Protein AF-A0A3M2EPP0-F1 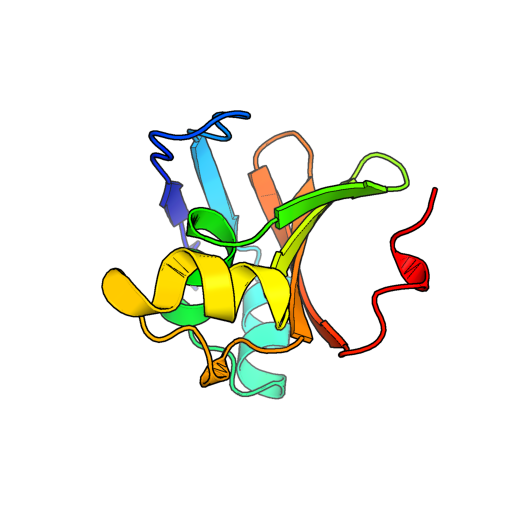(afdb_monomer_lite)

Structure (mmCIF, N/CA/C/O backbone):
data_AF-A0A3M2EPP0-F1
#
_entry.id   AF-A0A3M2EPP0-F1
#
loop_
_atom_site.group_PDB
_atom_site.id
_atom_site.type_symbol
_atom_site.label_atom_id
_atom_site.label_alt_id
_atom_site.label_comp_id
_atom_site.label_asym_id
_atom_site.label_entity_id
_atom_site.label_seq_id
_atom_site.pdbx_PDB_ins_code
_atom_site.Cartn_x
_atom_site.Cartn_y
_atom_site.Cartn_z
_atom_site.occupancy
_atom_site.B_iso_or_equiv
_atom_site.auth_seq_id
_atom_site.auth_comp_id
_atom_site.auth_asym_id
_atom_site.auth_atom_id
_atom_site.pdbx_PDB_model_num
ATOM 1 N N . MET A 1 1 ? 19.318 -1.302 -8.863 1.00 50.94 1 MET A N 1
ATOM 2 C CA . MET A 1 1 ? 17.948 -1.113 -9.394 1.00 50.94 1 MET A CA 1
ATOM 3 C C . MET A 1 1 ? 17.409 0.181 -8.800 1.00 50.94 1 MET A C 1
ATOM 5 O O . MET A 1 1 ? 17.773 0.460 -7.663 1.00 50.94 1 MET A O 1
ATOM 9 N N . PRO A 1 2 ? 16.651 1.019 -9.527 1.00 54.75 2 PRO A N 1
ATOM 10 C CA . PRO A 1 2 ? 16.147 2.261 -8.951 1.00 54.75 2 PRO A CA 1
ATOM 11 C C . PRO A 1 2 ? 15.159 1.959 -7.818 1.00 54.75 2 PRO A C 1
ATOM 13 O O . PRO A 1 2 ? 14.304 1.075 -7.937 1.00 54.75 2 PRO A O 1
ATOM 16 N N . ALA A 1 3 ? 15.283 2.707 -6.724 1.00 69.81 3 ALA A N 1
ATOM 17 C CA . ALA A 1 3 ? 14.286 2.718 -5.667 1.00 69.81 3 ALA A CA 1
ATOM 18 C C . ALA A 1 3 ? 12.964 3.231 -6.259 1.00 69.81 3 ALA A C 1
ATOM 20 O O . ALA A 1 3 ? 12.925 4.334 -6.805 1.00 69.81 3 ALA A O 1
ATOM 21 N N . ILE A 1 4 ? 11.889 2.437 -6.190 1.00 82.88 4 ILE A N 1
ATOM 22 C CA . ILE A 1 4 ? 10.560 2.954 -6.542 1.00 82.88 4 ILE A CA 1
ATOM 23 C C . ILE A 1 4 ? 10.111 3.860 -5.408 1.00 82.88 4 ILE A C 1
ATOM 25 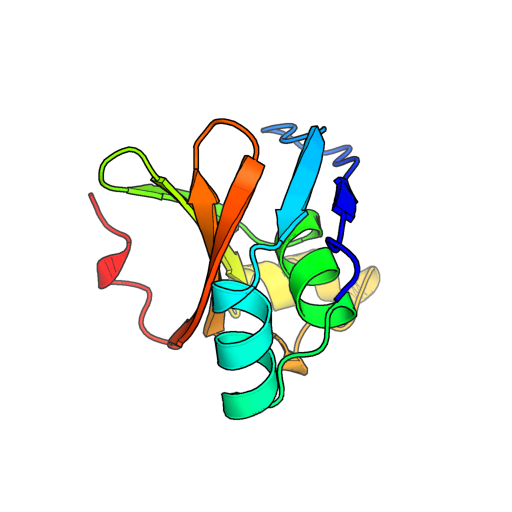O O . ILE A 1 4 ? 10.205 3.480 -4.240 1.00 82.88 4 ILE A O 1
ATOM 29 N N . SER A 1 5 ? 9.560 5.014 -5.751 1.00 86.31 5 SER A N 1
ATOM 30 C CA . SER A 1 5 ? 8.812 5.842 -4.821 1.00 86.31 5 SER A CA 1
ATOM 31 C C . SER A 1 5 ? 7.415 6.127 -5.365 1.00 86.31 5 SER A C 1
ATOM 33 O O . SER A 1 5 ? 7.225 6.333 -6.562 1.00 86.31 5 SER A O 1
ATOM 35 N N . TRP A 1 6 ? 6.428 6.122 -4.473 1.00 87.69 6 TRP A N 1
ATOM 36 C CA . TRP A 1 6 ? 5.050 6.501 -4.761 1.00 87.69 6 TRP A CA 1
ATOM 37 C C . TRP A 1 6 ? 4.670 7.681 -3.882 1.00 87.69 6 TRP A C 1
ATOM 39 O O . TRP A 1 6 ? 4.702 7.577 -2.658 1.00 87.69 6 TRP A O 1
ATOM 49 N N . THR A 1 7 ? 4.270 8.790 -4.494 1.00 87.19 7 THR A N 1
ATOM 50 C CA . THR A 1 7 ? 3.738 9.942 -3.762 1.00 87.19 7 THR A CA 1
ATOM 51 C C . THR A 1 7 ? 2.224 9.862 -3.777 1.00 87.19 7 THR A C 1
ATOM 53 O O . THR A 1 7 ? 1.597 10.044 -4.818 1.00 87.19 7 THR A O 1
ATOM 56 N N . ILE A 1 8 ? 1.627 9.589 -2.621 1.00 86.62 8 ILE A N 1
ATOM 57 C CA . ILE A 1 8 ? 0.187 9.380 -2.498 1.00 86.62 8 ILE A CA 1
ATOM 58 C C . ILE A 1 8 ? -0.445 10.595 -1.831 1.00 86.62 8 ILE A C 1
ATOM 60 O O . ILE A 1 8 ? 0.031 11.064 -0.798 1.00 86.62 8 ILE A O 1
ATOM 64 N N . ARG A 1 9 ? -1.542 11.081 -2.418 1.00 82.50 9 ARG A N 1
ATOM 65 C CA . ARG A 1 9 ? -2.383 12.146 -1.861 1.00 82.50 9 ARG A CA 1
ATOM 66 C C . ARG A 1 9 ? -3.831 11.669 -1.812 1.00 82.50 9 ARG A C 1
ATOM 68 O O . ARG A 1 9 ? -4.485 11.562 -2.843 1.00 82.50 9 ARG A O 1
ATOM 75 N N . ARG A 1 10 ? -4.324 11.347 -0.621 1.00 76.12 10 ARG A N 1
ATOM 76 C CA . ARG A 1 10 ? -5.692 10.907 -0.346 1.00 76.12 10 ARG A CA 1
ATOM 77 C C . ARG A 1 10 ? -6.500 12.078 0.207 1.00 76.12 10 ARG A C 1
ATOM 79 O O . ARG A 1 10 ? -6.339 12.483 1.349 1.00 76.12 10 ARG A O 1
ATOM 86 N N . SER A 1 11 ? -7.502 12.523 -0.544 1.00 66.19 11 SER A N 1
ATOM 87 C CA . SER A 1 11 ? -8.455 13.545 -0.081 1.00 66.19 11 SER A CA 1
ATOM 88 C C . SER A 1 11 ? -9.480 13.051 0.962 1.00 66.19 11 SER A C 1
ATOM 90 O O . SER A 1 11 ? -10.367 13.807 1.346 1.00 66.19 11 SER A O 1
ATOM 92 N N . HIS A 1 12 ? -9.409 11.788 1.409 1.00 59.66 12 HIS A N 1
ATOM 93 C CA . HIS A 1 12 ? -10.391 11.168 2.310 1.00 59.66 12 HIS A CA 1
ATOM 94 C C . HIS A 1 12 ? -9.721 10.642 3.592 1.00 59.66 12 HIS A C 1
ATOM 96 O O . HIS A 1 12 ? -8.673 10.002 3.521 1.00 59.66 12 HIS A O 1
ATOM 102 N N . GLN A 1 13 ? -10.348 10.865 4.756 1.00 45.94 13 GLN A N 1
ATOM 103 C CA . GLN A 1 13 ? -9.816 10.456 6.063 1.00 45.94 13 GLN A CA 1
ATOM 104 C C . GLN A 1 13 ? -9.823 8.925 6.293 1.00 45.94 13 GLN A C 1
ATOM 106 O O . GLN A 1 13 ? -10.791 8.254 5.919 1.00 45.94 13 GLN A O 1
ATOM 111 N N . PRO A 1 14 ? -8.797 8.372 6.978 1.00 52.34 14 PRO A N 1
ATOM 112 C CA . PRO A 1 14 ? -7.582 9.057 7.426 1.00 52.34 14 PRO A CA 1
ATOM 113 C C . PRO A 1 14 ? -6.660 9.349 6.230 1.00 52.34 14 PRO A C 1
ATOM 115 O O . PRO A 1 14 ? -6.402 8.463 5.411 1.00 52.34 14 PRO A O 1
ATOM 118 N N . SER A 1 15 ? -6.185 10.592 6.127 1.00 53.62 15 SER A N 1
ATOM 119 C CA . SER A 1 15 ? -5.288 11.048 5.063 1.00 53.62 15 SER A CA 1
ATOM 120 C C . SER A 1 15 ? -3.888 10.490 5.317 1.00 53.62 15 SER A C 1
ATOM 122 O O . SER A 1 15 ? -3.137 11.021 6.133 1.00 53.62 15 SER A O 1
ATOM 124 N N . PHE A 1 16 ? -3.548 9.383 4.660 1.00 67.00 16 PHE A N 1
ATOM 125 C CA . PHE A 1 16 ? -2.192 8.819 4.666 1.00 67.00 16 PHE A CA 1
ATOM 126 C C . PHE A 1 16 ? -1.365 9.369 3.507 1.00 67.00 16 PHE A C 1
ATOM 128 O O . PHE A 1 16 ? -0.790 8.612 2.717 1.00 67.00 16 PHE A O 1
ATOM 135 N N . ASP A 1 17 ? -1.357 10.695 3.415 1.00 76.12 17 ASP A N 1
ATOM 136 C CA . ASP A 1 17 ? -0.591 11.436 2.427 1.00 76.12 17 ASP A CA 1
ATOM 137 C C . ASP A 1 17 ? 0.885 11.290 2.760 1.00 76.12 17 ASP A C 1
ATOM 139 O O . ASP A 1 17 ? 1.298 11.461 3.909 1.00 76.12 17 ASP A O 1
ATOM 143 N N . GLY A 1 18 ? 1.682 10.920 1.768 1.00 82.88 18 GLY A N 1
ATOM 144 C CA . GLY A 1 18 ? 3.089 10.660 2.007 1.00 82.88 18 GLY A CA 1
ATOM 145 C C . GLY A 1 18 ? 3.786 9.984 0.846 1.00 82.88 18 GLY A C 1
ATOM 146 O O . GLY A 1 18 ? 3.169 9.561 -0.137 1.00 82.88 18 GLY A O 1
ATOM 147 N N . THR A 1 19 ? 5.101 9.896 0.993 1.00 86.31 19 THR A N 1
ATOM 148 C CA . THR A 1 19 ? 5.974 9.183 0.071 1.00 86.31 19 THR A CA 1
ATOM 149 C C . THR A 1 19 ? 6.180 7.771 0.592 1.00 86.31 19 THR A C 1
ATOM 151 O O . THR A 1 19 ? 6.610 7.581 1.726 1.00 86.31 19 THR A O 1
ATOM 154 N N . TYR A 1 20 ? 5.891 6.788 -0.249 1.00 88.81 20 TYR A N 1
ATOM 155 C CA . TYR A 1 20 ? 6.136 5.382 0.026 1.00 88.81 20 TYR A CA 1
ATOM 156 C C . TYR A 1 20 ? 7.315 4.911 -0.805 1.00 88.81 20 TYR A C 1
ATOM 158 O O . TYR A 1 20 ? 7.368 5.201 -1.997 1.00 88.81 20 TYR A O 1
ATOM 166 N N . THR A 1 21 ? 8.248 4.180 -0.207 1.00 90.62 21 THR A N 1
ATOM 167 C CA . THR A 1 21 ? 9.456 3.709 -0.895 1.00 90.62 21 THR A CA 1
ATOM 168 C C . THR A 1 21 ? 9.491 2.190 -0.961 1.00 90.62 21 THR A C 1
ATOM 170 O O . THR A 1 21 ? 9.193 1.493 0.006 1.00 90.62 21 THR A O 1
ATOM 173 N N . GLY A 1 22 ? 9.821 1.659 -2.134 1.00 86.56 22 GLY A N 1
ATOM 174 C CA . GLY A 1 22 ? 9.985 0.232 -2.362 1.00 86.56 22 GLY A CA 1
ATOM 175 C C . GLY A 1 22 ? 11.405 -0.229 -2.061 1.00 86.56 22 GLY A C 1
ATOM 176 O O . GLY A 1 22 ? 12.371 0.410 -2.472 1.00 86.56 22 GLY A O 1
ATOM 177 N N . THR A 1 23 ? 11.528 -1.365 -1.379 1.00 84.62 23 THR A N 1
ATOM 178 C CA . THR A 1 23 ? 12.814 -2.050 -1.174 1.00 84.62 23 THR A CA 1
ATOM 179 C C . THR A 1 23 ? 13.132 -2.999 -2.337 1.00 84.62 23 THR A C 1
ATOM 181 O O . THR A 1 23 ? 12.241 -3.407 -3.085 1.00 84.62 23 THR A O 1
ATOM 184 N N . ASP A 1 24 ? 14.384 -3.440 -2.467 1.00 84.44 24 ASP A N 1
ATOM 185 C CA . ASP A 1 24 ? 14.747 -4.487 -3.440 1.00 84.44 24 ASP A CA 1
ATOM 186 C C . ASP A 1 24 ? 13.996 -5.804 -3.183 1.00 84.44 24 ASP A C 1
ATOM 188 O O . ASP A 1 24 ? 13.623 -6.523 -4.115 1.00 84.44 24 ASP A O 1
ATOM 192 N N . HIS A 1 25 ? 13.703 -6.098 -1.912 1.00 84.88 25 HIS A N 1
ATOM 193 C CA . HIS A 1 25 ? 12.881 -7.245 -1.541 1.00 84.88 25 HIS A CA 1
ATOM 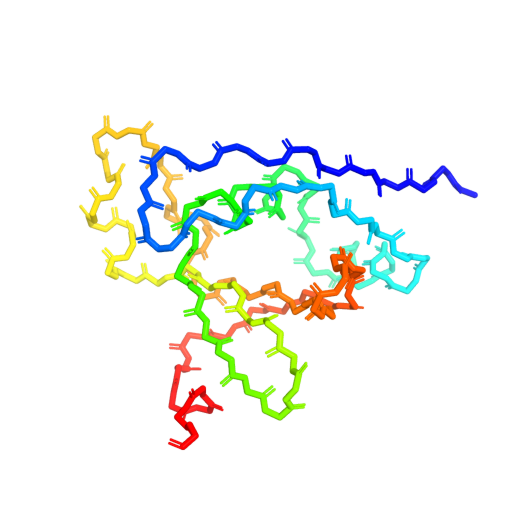194 C C . HIS A 1 25 ? 11.471 -7.134 -2.130 1.00 84.88 25 HIS A C 1
ATOM 196 O O . HIS A 1 25 ? 10.953 -8.099 -2.695 1.00 84.88 25 HIS A O 1
ATOM 202 N N . LEU A 1 26 ? 10.854 -5.953 -2.056 1.00 85.62 26 LEU A N 1
ATOM 203 C CA . LEU A 1 26 ? 9.534 -5.716 -2.628 1.00 85.62 26 LEU A CA 1
ATOM 204 C C . LEU A 1 26 ? 9.507 -5.993 -4.135 1.00 85.62 26 LEU A C 1
ATOM 206 O O . LEU A 1 26 ? 8.589 -6.664 -4.606 1.00 85.62 26 LEU A O 1
ATOM 210 N N . TRP A 1 27 ? 10.515 -5.530 -4.874 1.00 84.81 27 TRP A N 1
ATOM 211 C CA . TRP A 1 27 ? 10.623 -5.766 -6.314 1.00 84.81 27 TRP A CA 1
ATOM 212 C C . TRP A 1 27 ? 10.583 -7.255 -6.664 1.00 84.81 27 TRP A C 1
ATOM 214 O O . TRP A 1 27 ? 9.781 -7.678 -7.497 1.00 84.81 27 TRP A O 1
ATOM 224 N N . GLN A 1 28 ? 11.381 -8.077 -5.976 1.00 84.75 28 GLN A N 1
ATOM 225 C CA . GLN A 1 28 ? 11.379 -9.530 -6.187 1.00 84.75 28 GLN A CA 1
ATOM 226 C C . GLN A 1 28 ? 10.003 -10.144 -5.886 1.00 84.75 28 GLN A C 1
ATOM 228 O O . GLN A 1 28 ? 9.509 -11.008 -6.615 1.00 84.75 28 GLN A O 1
ATOM 233 N N . ARG A 1 29 ? 9.345 -9.665 -4.824 1.00 85.69 29 ARG A N 1
ATOM 234 C CA . ARG A 1 29 ? 8.019 -10.131 -4.391 1.00 85.69 29 ARG A CA 1
ATOM 235 C C . ARG A 1 29 ? 6.902 -9.719 -5.349 1.00 85.69 29 ARG A C 1
ATOM 237 O O . ARG A 1 29 ? 5.926 -10.462 -5.451 1.00 85.69 29 ARG A O 1
ATOM 244 N N . MET A 1 30 ? 7.029 -8.573 -6.013 1.00 86.69 30 MET A N 1
ATOM 245 C CA . MET A 1 30 ? 6.103 -8.089 -7.036 1.00 86.69 30 MET A CA 1
ATOM 246 C C . MET A 1 30 ? 6.209 -8.912 -8.318 1.00 86.69 30 MET A C 1
ATOM 248 O O . MET A 1 30 ? 5.196 -9.430 -8.793 1.00 86.69 30 MET A O 1
ATOM 252 N N . SER A 1 31 ? 7.435 -9.106 -8.817 1.00 82.44 31 SER A N 1
ATOM 253 C CA . SER A 1 31 ? 7.706 -9.892 -10.025 1.00 82.44 31 SER A CA 1
ATOM 254 C C . SER A 1 31 ? 7.199 -11.327 -9.891 1.00 82.44 31 SER A C 1
ATOM 256 O O . SER A 1 31 ? 6.469 -11.806 -10.755 1.00 82.44 31 SER A O 1
ATOM 258 N N . GLY A 1 32 ? 7.474 -11.984 -8.758 1.00 84.25 32 GLY A N 1
ATOM 259 C CA . GLY A 1 32 ? 7.003 -13.348 -8.491 1.00 84.25 32 GLY A CA 1
ATOM 260 C C . GLY A 1 32 ? 5.489 -13.488 -8.273 1.00 84.25 32 GLY A C 1
ATOM 261 O O . GLY A 1 32 ? 5.006 -14.602 -8.092 1.00 84.25 32 GLY A O 1
ATOM 262 N N . ARG A 1 33 ? 4.728 -12.384 -8.247 1.00 82.62 33 ARG A N 1
ATOM 263 C CA . ARG A 1 33 ? 3.271 -12.378 -8.007 1.00 82.62 33 ARG A CA 1
ATOM 264 C C . ARG A 1 33 ? 2.466 -11.676 -9.093 1.00 82.62 33 ARG A C 1
ATOM 266 O O . ARG A 1 33 ? 1.269 -11.463 -8.900 1.00 82.62 33 ARG A O 1
ATOM 273 N N . SER A 1 34 ? 3.112 -11.294 -10.195 1.00 86.06 34 SER A N 1
ATOM 274 C CA . SER A 1 34 ? 2.482 -10.528 -11.275 1.00 86.06 34 SER A CA 1
ATOM 275 C C . SER A 1 34 ? 1.784 -9.258 -10.760 1.00 86.06 34 SER A C 1
ATOM 277 O O . SER A 1 34 ? 0.674 -8.939 -11.181 1.00 86.06 34 SER A O 1
ATOM 279 N N . VAL A 1 35 ? 2.415 -8.562 -9.808 1.00 88.38 35 VAL A N 1
ATOM 280 C CA . VAL A 1 35 ? 1.926 -7.289 -9.257 1.00 88.38 35 VAL A CA 1
ATOM 281 C C . VAL A 1 35 ? 2.724 -6.156 -9.886 1.00 88.38 35 VAL A C 1
ATOM 283 O O . VAL A 1 35 ? 3.943 -6.102 -9.732 1.00 88.38 35 VAL A O 1
ATOM 286 N N . ALA A 1 36 ? 2.050 -5.242 -10.580 1.00 90.25 36 ALA A N 1
ATOM 287 C CA . ALA A 1 36 ? 2.702 -4.084 -11.181 1.00 90.25 36 ALA A CA 1
ATOM 288 C C . ALA A 1 36 ? 2.909 -2.955 -10.150 1.00 90.25 36 ALA A C 1
ATOM 290 O O . ALA A 1 36 ? 2.126 -2.837 -9.205 1.00 90.25 36 ALA A O 1
ATOM 291 N N . PRO A 1 37 ? 3.899 -2.059 -10.331 1.00 89.69 37 PRO A N 1
ATOM 292 C CA . PRO A 1 37 ? 4.045 -0.867 -9.486 1.00 89.69 37 PRO A CA 1
ATOM 293 C C . PRO A 1 37 ? 2.781 -0.003 -9.428 1.00 89.69 37 PRO A C 1
ATOM 295 O O . PRO A 1 37 ? 2.445 0.521 -8.369 1.00 89.69 37 PRO A O 1
ATOM 298 N N . AL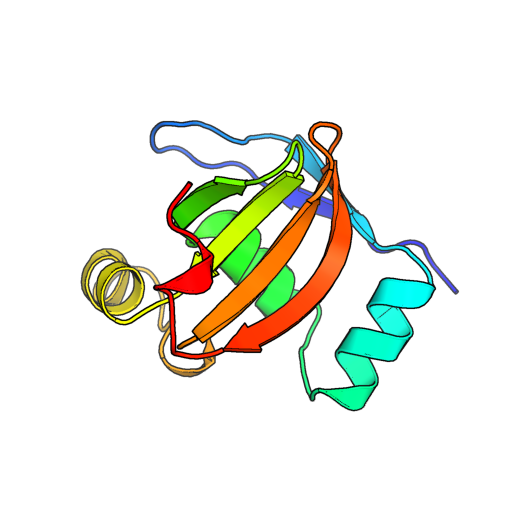A A 1 38 ? 2.036 0.072 -10.534 1.00 90.75 38 ALA A N 1
ATOM 299 C CA . ALA A 1 38 ? 0.745 0.751 -10.591 1.00 90.75 38 ALA A CA 1
ATOM 300 C C . ALA A 1 38 ? -0.327 0.068 -9.719 1.00 90.75 38 ALA A C 1
ATOM 302 O O . ALA A 1 38 ? -1.194 0.737 -9.165 1.00 90.75 38 ALA A O 1
ATOM 303 N N . ASP A 1 39 ? -0.280 -1.257 -9.545 1.00 92.69 39 ASP A N 1
ATOM 304 C CA . ASP A 1 39 ? -1.206 -1.951 -8.643 1.00 92.69 39 ASP A CA 1
ATOM 305 C C . ASP A 1 39 ? -0.923 -1.577 -7.183 1.00 92.69 39 ASP A C 1
ATOM 307 O O . ASP A 1 39 ? -1.857 -1.341 -6.415 1.00 92.69 39 ASP A O 1
ATOM 311 N N . VAL A 1 40 ? 0.361 -1.471 -6.813 1.00 91.81 40 VAL A N 1
ATOM 312 C CA . VAL A 1 40 ? 0.793 -1.021 -5.479 1.00 91.81 40 VAL A CA 1
ATOM 313 C C . VAL A 1 40 ? 0.314 0.399 -5.217 1.00 91.81 40 VAL A C 1
ATOM 315 O O . VAL A 1 40 ? -0.338 0.639 -4.204 1.00 91.81 40 VAL A O 1
ATOM 318 N N . GLU A 1 41 ? 0.553 1.314 -6.155 1.00 92.50 41 GLU A N 1
ATOM 319 C CA . GLU A 1 41 ? 0.087 2.699 -6.076 1.00 92.50 41 GLU A CA 1
ATOM 320 C C . GLU A 1 41 ? -1.430 2.779 -5.862 1.00 92.50 41 GLU A C 1
ATOM 322 O O . GLU A 1 41 ? -1.914 3.462 -4.958 1.00 92.50 41 GLU A O 1
ATOM 327 N N . ARG A 1 42 ? -2.206 2.014 -6.638 1.00 92.88 42 ARG A N 1
ATOM 328 C CA . ARG A 1 42 ? -3.670 2.000 -6.533 1.00 92.88 42 ARG A CA 1
ATOM 329 C C . ARG A 1 42 ? -4.151 1.430 -5.204 1.00 92.88 42 ARG A C 1
ATOM 331 O O . ARG A 1 42 ? -5.123 1.942 -4.652 1.00 92.88 42 ARG A O 1
ATOM 338 N N . VAL A 1 43 ? -3.491 0.414 -4.650 1.00 93.19 43 VAL A N 1
ATOM 339 C CA . VAL A 1 43 ? -3.804 -0.074 -3.296 1.00 93.19 43 VAL A CA 1
ATOM 340 C C . VAL A 1 43 ? -3.422 0.964 -2.239 1.00 93.19 43 VAL A C 1
ATOM 342 O O . VAL A 1 43 ? -4.210 1.226 -1.328 1.00 93.19 43 VAL A O 1
ATOM 345 N N . LEU A 1 44 ? -2.272 1.623 -2.381 1.00 91.81 44 LEU A N 1
ATOM 346 C CA . LEU A 1 44 ? -1.867 2.724 -1.509 1.00 91.81 44 LEU A CA 1
ATOM 347 C C . LEU A 1 44 ? -2.779 3.945 -1.637 1.00 91.81 44 LEU A C 1
ATOM 349 O O . LEU A 1 44 ? -2.878 4.698 -0.678 1.00 91.81 44 LEU A O 1
ATOM 353 N N . HIS A 1 45 ? -3.523 4.118 -2.729 1.00 90.44 45 HIS A N 1
ATOM 354 C CA . HIS A 1 45 ? -4.475 5.219 -2.905 1.00 90.44 45 HIS A CA 1
ATOM 355 C C . HIS A 1 45 ? -5.909 4.870 -2.461 1.00 90.44 45 HIS A C 1
ATOM 357 O O . HIS A 1 45 ? -6.531 5.614 -1.705 1.00 90.44 45 HIS A O 1
ATOM 363 N N . PHE A 1 46 ? -6.439 3.722 -2.890 1.00 90.00 46 PHE A N 1
ATOM 364 C CA . PHE A 1 46 ? -7.847 3.341 -2.696 1.00 90.00 46 PHE A CA 1
ATOM 365 C C . PHE A 1 46 ? -8.067 2.279 -1.614 1.00 90.00 46 PHE A C 1
ATOM 367 O O . PHE A 1 46 ? -9.198 2.052 -1.182 1.00 90.00 46 PHE A O 1
ATOM 374 N N . GLY A 1 47 ? -7.004 1.601 -1.185 1.00 89.75 47 GLY A N 1
ATOM 375 C CA . GLY A 1 47 ? -7.086 0.535 -0.198 1.00 89.75 47 GLY A CA 1
ATOM 376 C C . GLY A 1 47 ? -7.466 1.047 1.185 1.00 89.75 47 GLY A C 1
ATOM 377 O O . GLY A 1 47 ? -7.080 2.144 1.609 1.00 89.75 47 GLY A O 1
ATOM 378 N N . ARG A 1 48 ? -8.193 0.218 1.926 1.00 90.06 48 ARG A N 1
ATOM 379 C CA . ARG A 1 48 ? -8.434 0.420 3.351 1.00 90.06 48 ARG A CA 1
ATOM 380 C C . ARG A 1 48 ? -7.133 0.224 4.117 1.00 90.06 48 ARG A C 1
ATOM 382 O O . ARG A 1 48 ? -6.413 -0.736 3.858 1.00 90.06 48 ARG A O 1
ATOM 389 N N . VAL A 1 49 ? -6.902 1.077 5.110 1.00 89.06 49 VAL A N 1
ATOM 390 C CA . VAL A 1 49 ? -5.763 0.961 6.026 1.00 89.06 49 VAL A CA 1
ATOM 391 C C . VAL A 1 49 ? -6.183 0.246 7.303 1.00 89.06 49 VAL A C 1
ATOM 393 O O . VAL A 1 49 ? -7.225 0.557 7.882 1.00 89.06 49 VAL A O 1
ATOM 396 N N . THR A 1 50 ? -5.369 -0.710 7.739 1.00 87.75 50 THR A N 1
ATOM 397 C CA . THR A 1 50 ? -5.475 -1.364 9.047 1.00 87.75 50 THR A CA 1
ATOM 398 C C . THR A 1 50 ? -4.104 -1.357 9.710 1.00 87.75 50 THR A C 1
ATOM 400 O O . THR A 1 50 ? -3.102 -1.612 9.046 1.00 87.75 50 THR A O 1
ATOM 403 N N . HIS A 1 51 ? -4.050 -1.053 11.004 1.00 87.75 51 HIS A N 1
ATOM 404 C CA . HIS A 1 51 ? -2.815 -1.124 11.778 1.00 87.75 51 HIS A CA 1
ATOM 405 C C . HIS A 1 51 ? -2.755 -2.485 12.463 1.00 87.75 51 HIS A C 1
ATOM 407 O O . HIS A 1 51 ? -3.640 -2.815 13.247 1.00 87.75 51 HIS A O 1
ATOM 413 N N . VAL A 1 52 ? -1.736 -3.279 12.147 1.00 84.44 52 VAL A N 1
ATOM 414 C CA . VAL A 1 52 ? -1.550 -4.621 12.708 1.00 84.44 52 VAL A CA 1
ATOM 415 C C . VAL A 1 52 ? -0.094 -4.755 13.120 1.00 84.44 52 VAL A C 1
ATOM 417 O O . VAL A 1 52 ? 0.794 -4.564 12.295 1.00 84.44 52 VAL A O 1
ATOM 420 N N . ARG A 1 53 ? 0.160 -5.079 14.396 1.00 82.19 53 ARG A N 1
ATOM 421 C CA . ARG A 1 53 ? 1.513 -5.345 14.929 1.00 82.19 53 ARG A CA 1
ATOM 422 C C . ARG A 1 53 ? 2.550 -4.258 14.578 1.00 82.19 53 ARG A C 1
ATOM 424 O O . ARG A 1 53 ? 3.671 -4.566 14.197 1.00 82.19 53 ARG A O 1
ATOM 431 N N . GLY A 1 54 ? 2.161 -2.983 14.658 1.00 83.94 54 GLY A N 1
ATOM 432 C CA . GLY A 1 54 ? 3.043 -1.848 14.345 1.00 83.94 54 GLY A CA 1
ATOM 433 C C . GLY A 1 54 ? 3.272 -1.586 12.849 1.00 83.94 54 GLY A C 1
ATOM 434 O O . GLY A 1 54 ? 3.952 -0.625 12.506 1.00 83.94 54 GLY A O 1
ATOM 435 N N . ALA A 1 55 ? 2.677 -2.380 11.956 1.00 87.75 55 ALA A N 1
ATOM 436 C CA . ALA A 1 55 ? 2.707 -2.165 10.513 1.00 87.75 55 ALA A CA 1
ATOM 437 C C . ALA A 1 55 ? 1.373 -1.610 9.996 1.00 87.75 55 ALA A C 1
ATOM 439 O O . ALA A 1 55 ? 0.302 -1.829 10.574 1.00 87.75 55 ALA A O 1
ATOM 440 N N . ARG A 1 56 ? 1.432 -0.909 8.862 1.00 90.69 56 ARG A N 1
ATOM 441 C CA . ARG A 1 56 ? 0.261 -0.454 8.112 1.00 90.69 56 ARG A CA 1
ATOM 442 C C . ARG A 1 56 ? -0.024 -1.425 6.978 1.00 90.69 56 ARG A C 1
ATOM 444 O O . ARG A 1 56 ? 0.830 -1.706 6.143 1.00 90.69 56 ARG A O 1
ATOM 451 N N . HIS A 1 57 ? -1.252 -1.917 6.952 1.00 91.94 57 HIS A N 1
ATOM 452 C CA . HIS A 1 57 ? -1.762 -2.807 5.923 1.00 91.94 57 HIS A CA 1
ATOM 453 C C . HIS A 1 57 ? -2.770 -2.051 5.073 1.00 91.94 57 HIS A C 1
ATOM 455 O O . HIS A 1 57 ? -3.868 -1.733 5.533 1.00 91.94 57 HIS A O 1
ATOM 461 N N . PHE A 1 58 ? -2.399 -1.787 3.829 1.00 92.06 58 PHE A N 1
ATOM 462 C CA . PHE A 1 58 ? -3.296 -1.282 2.805 1.00 92.06 58 PHE A CA 1
ATOM 463 C C . PHE A 1 58 ? -3.877 -2.467 2.056 1.00 92.06 58 PHE A C 1
ATOM 465 O O . PHE A 1 58 ? -3.134 -3.307 1.558 1.00 92.06 58 PHE A O 1
ATOM 472 N N . SER A 1 59 ? -5.197 -2.558 1.980 1.00 93.19 59 SER A N 1
ATOM 473 C CA . SER A 1 59 ? -5.846 -3.706 1.354 1.00 93.19 59 SER A CA 1
ATOM 474 C C . SER A 1 59 ? -7.064 -3.298 0.540 1.00 93.19 59 SER A C 1
ATOM 476 O O . SER A 1 59 ? -7.797 -2.378 0.910 1.00 93.19 59 SER A O 1
ATOM 478 N N . VAL A 1 60 ? -7.268 -3.970 -0.589 1.00 93.56 60 VAL A N 1
ATOM 479 C CA . VAL A 1 60 ? -8.441 -3.779 -1.444 1.00 93.56 60 VAL A CA 1
ATOM 480 C C . VAL A 1 60 ? -9.262 -5.056 -1.431 1.00 93.56 60 VAL A C 1
ATOM 482 O O . VAL A 1 60 ? -8.780 -6.115 -1.824 1.00 93.56 60 VAL A O 1
ATOM 485 N N . GLY A 1 61 ? -10.514 -4.958 -0.992 1.00 92.12 61 GLY A N 1
ATOM 486 C CA . GLY A 1 61 ? -11.486 -6.037 -1.110 1.00 92.12 61 GLY A CA 1
ATOM 487 C C . GLY A 1 61 ? -12.765 -5.585 -1.803 1.00 92.12 61 GLY A C 1
ATOM 488 O O . GLY A 1 61 ? -12.901 -4.457 -2.286 1.00 92.12 61 GLY A O 1
ATOM 489 N N . ARG A 1 62 ? -13.773 -6.461 -1.785 1.00 91.44 62 ARG A N 1
ATOM 490 C CA . ARG A 1 62 ? -15.109 -6.201 -2.356 1.00 91.44 62 ARG A CA 1
ATOM 491 C C . ARG A 1 62 ? -15.754 -4.902 -1.864 1.00 91.44 62 ARG A C 1
ATOM 493 O O . ARG A 1 62 ? -16.550 -4.300 -2.586 1.00 91.44 62 ARG A O 1
ATOM 500 N N . ARG A 1 63 ? -15.446 -4.474 -0.634 1.00 90.62 63 ARG A N 1
ATOM 501 C CA . ARG A 1 63 ? -15.968 -3.227 -0.058 1.00 90.62 63 ARG A CA 1
ATOM 502 C C . ARG A 1 63 ? -15.399 -2.010 -0.784 1.00 90.62 63 ARG A C 1
ATOM 504 O O . ARG A 1 63 ? -16.171 -1.151 -1.203 1.00 90.62 63 ARG A O 1
ATOM 511 N N . GLU A 1 64 ? -14.085 -1.957 -0.953 1.00 91.75 64 GLU A N 1
ATOM 512 C CA . GLU A 1 64 ? -13.379 -0.870 -1.633 1.00 91.75 64 GLU A CA 1
ATOM 513 C C . GLU A 1 64 ? -13.734 -0.853 -3.122 1.00 91.75 64 GLU A C 1
ATOM 515 O O . GLU A 1 64 ? -14.066 0.205 -3.651 1.00 91.75 64 GLU A O 1
ATOM 520 N N . ILE A 1 65 ? -13.804 -2.025 -3.766 1.00 92.69 65 ILE A N 1
ATOM 521 C CA . ILE A 1 65 ? -14.246 -2.159 -5.164 1.00 92.69 65 ILE A CA 1
ATOM 522 C C . ILE A 1 65 ? -15.629 -1.532 -5.356 1.00 92.69 65 ILE A C 1
ATOM 524 O O . ILE A 1 65 ? -15.824 -0.695 -6.234 1.00 92.69 65 ILE A O 1
ATOM 528 N N . ARG A 1 66 ? -16.599 -1.870 -4.498 1.00 92.88 66 ARG A N 1
ATOM 529 C CA . ARG A 1 66 ? -17.943 -1.279 -4.563 1.00 92.88 66 ARG A CA 1
ATOM 530 C C . ARG A 1 66 ? -17.951 0.220 -4.284 1.00 92.88 66 ARG A C 1
ATOM 532 O O . ARG A 1 66 ? -18.712 0.938 -4.930 1.00 92.88 66 ARG A O 1
ATOM 539 N N . ARG A 1 67 ? -17.152 0.679 -3.317 1.00 91.19 67 ARG A N 1
ATOM 540 C CA . ARG A 1 67 ? -17.071 2.093 -2.926 1.00 91.19 67 ARG A CA 1
ATOM 541 C C . ARG A 1 67 ? -16.527 2.957 -4.063 1.00 91.19 67 ARG A C 1
ATOM 543 O O . ARG A 1 67 ? -17.091 4.012 -4.327 1.00 91.19 67 ARG A O 1
ATOM 550 N N . TYR A 1 68 ? -15.486 2.492 -4.749 1.00 90.69 68 TYR A N 1
ATOM 551 C CA . TYR A 1 68 ? -14.776 3.267 -5.767 1.00 90.69 68 TYR A CA 1
ATOM 552 C C . TYR A 1 68 ? -15.140 2.900 -7.210 1.00 90.69 68 TYR A C 1
ATOM 554 O O . TYR A 1 68 ? -14.574 3.486 -8.123 1.00 90.69 68 TYR A O 1
ATOM 562 N N . ARG A 1 69 ? -16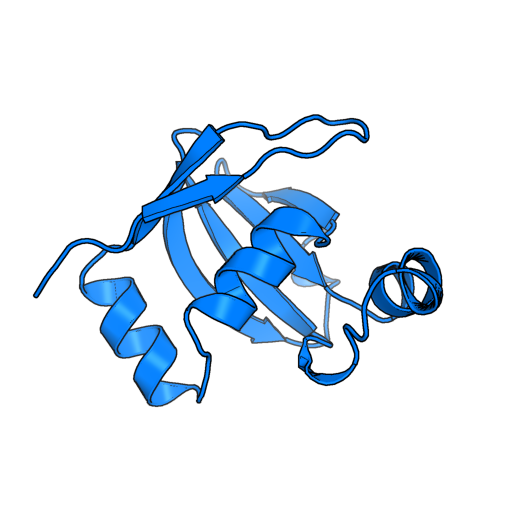.127 2.024 -7.452 1.00 91.44 69 ARG A N 1
ATOM 563 C CA . ARG A 1 69 ? -16.523 1.566 -8.805 1.00 91.44 69 ARG A CA 1
ATOM 564 C C . ARG A 1 69 ? -16.805 2.669 -9.835 1.00 91.44 69 ARG A C 1
ATOM 566 O O . ARG A 1 69 ? -16.723 2.412 -11.025 1.00 91.44 69 ARG A O 1
ATOM 573 N N . ARG A 1 70 ? -17.194 3.873 -9.390 1.00 91.81 70 ARG A N 1
ATOM 574 C CA . ARG A 1 70 ? -17.446 5.040 -10.262 1.00 91.81 70 ARG A CA 1
ATOM 575 C C . ARG A 1 70 ? -16.196 5.889 -10.525 1.00 91.81 70 ARG A C 1
ATOM 577 O O . ARG A 1 70 ? -16.241 6.759 -11.379 1.00 91.81 70 ARG A O 1
ATOM 584 N N . GLN A 1 71 ? -15.126 5.673 -9.763 1.00 89.88 71 GLN A N 1
ATOM 585 C CA . GLN A 1 71 ? -13.877 6.438 -9.813 1.00 89.88 71 GLN A CA 1
ATOM 586 C C . GLN A 1 71 ? -12.729 5.610 -10.408 1.00 89.88 71 GLN A C 1
ATOM 588 O O . GLN A 1 71 ? -11.904 6.150 -11.133 1.00 89.88 71 GLN A O 1
ATOM 593 N N . ALA A 1 72 ? -12.665 4.306 -10.109 1.00 88.88 72 ALA A N 1
ATOM 594 C CA . ALA A 1 72 ? -11.615 3.411 -10.584 1.00 88.88 72 ALA A CA 1
ATOM 595 C C . ALA A 1 72 ? -12.068 1.939 -10.600 1.00 88.88 72 ALA A C 1
ATOM 597 O O . ALA A 1 72 ? -12.753 1.478 -9.684 1.00 88.88 72 ALA A O 1
ATOM 598 N N . ASP A 1 73 ? -11.612 1.168 -11.593 1.00 91.44 73 ASP A N 1
ATOM 599 C CA . ASP A 1 73 ? -11.836 -0.284 -11.638 1.00 91.44 73 ASP A CA 1
ATOM 600 C C . ASP A 1 73 ? -10.811 -1.052 -10.789 1.00 91.44 73 ASP A C 1
ATOM 602 O O . ASP A 1 73 ? -9.718 -1.397 -11.244 1.00 91.44 73 ASP A O 1
ATOM 606 N N . LEU A 1 74 ? -11.161 -1.328 -9.537 1.00 91.88 74 LEU A N 1
ATOM 607 C CA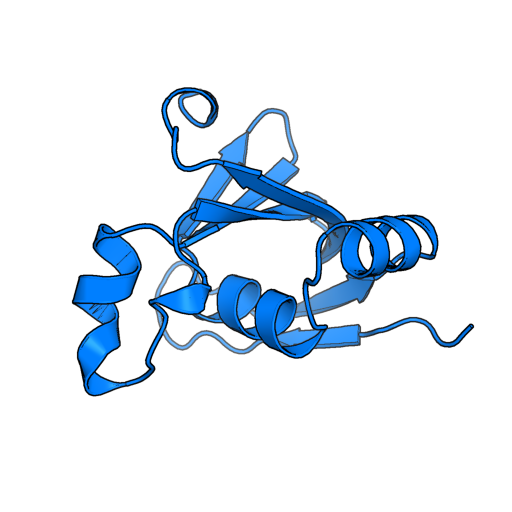 . LEU A 1 74 ? -10.300 -2.041 -8.591 1.00 91.88 74 LEU A CA 1
ATOM 608 C C . LEU A 1 74 ? -10.458 -3.572 -8.648 1.00 91.88 74 LEU A C 1
ATOM 610 O O . LEU A 1 74 ? -9.878 -4.264 -7.814 1.00 91.88 74 LEU A O 1
ATOM 614 N N . SER A 1 75 ? -11.231 -4.122 -9.592 1.00 90.81 75 SER A N 1
ATOM 615 C CA . SER A 1 75 ? -11.563 -5.557 -9.647 1.00 90.81 75 SER A CA 1
ATOM 616 C C . SER A 1 75 ? -10.324 -6.462 -9.652 1.00 90.81 75 SER A C 1
ATOM 618 O O . SER A 1 75 ? -10.243 -7.432 -8.896 1.00 90.81 75 SER A O 1
ATOM 620 N N . ARG A 1 76 ? -9.298 -6.094 -10.429 1.00 90.94 76 ARG A N 1
ATOM 621 C CA . ARG A 1 76 ? -8.017 -6.818 -10.511 1.00 90.94 76 ARG A CA 1
ATOM 622 C C . ARG A 1 76 ? -7.216 -6.787 -9.208 1.00 90.94 76 ARG A C 1
ATOM 624 O O . ARG A 1 76 ? -6.347 -7.636 -9.003 1.00 90.94 76 ARG A O 1
ATOM 631 N N . LEU A 1 77 ? -7.519 -5.854 -8.309 1.00 93.44 77 LEU A N 1
ATOM 632 C CA . LEU A 1 77 ? -6.854 -5.680 -7.019 1.00 93.44 77 LEU A CA 1
ATOM 633 C C . LEU A 1 77 ? -7.573 -6.423 -5.884 1.00 93.44 77 LEU A C 1
ATOM 635 O O . LEU A 1 77 ? -7.137 -6.319 -4.744 1.00 93.44 77 LEU A O 1
ATOM 639 N N . ASP A 1 78 ? -8.641 -7.182 -6.165 1.00 93.75 78 ASP A N 1
ATOM 640 C CA . ASP A 1 78 ? -9.383 -7.901 -5.122 1.00 93.75 78 ASP A CA 1
ATOM 641 C C . ASP A 1 78 ? -8.480 -8.863 -4.335 1.00 93.75 78 ASP A C 1
ATOM 643 O O . ASP A 1 78 ? -7.869 -9.793 -4.887 1.00 93.75 78 ASP A O 1
ATOM 647 N N . GLY A 1 79 ? -8.407 -8.620 -3.030 1.00 92.44 79 GLY A N 1
ATOM 648 C CA . GLY A 1 79 ? -7.557 -9.330 -2.090 1.00 92.44 79 GLY A CA 1
ATOM 649 C C . GLY A 1 79 ? -6.087 -8.933 -2.160 1.00 92.44 79 GLY A C 1
ATOM 650 O O . GLY A 1 79 ? -5.272 -9.682 -1.646 1.00 92.44 79 GLY A O 1
ATOM 651 N N . LEU A 1 80 ? -5.698 -7.837 -2.815 1.00 94.31 80 LEU A N 1
ATOM 652 C CA . LEU A 1 80 ? -4.309 -7.371 -2.803 1.00 94.31 80 LEU A CA 1
ATOM 653 C C . LEU A 1 80 ? -4.029 -6.582 -1.518 1.00 94.31 80 LEU A C 1
ATOM 655 O O . LEU A 1 80 ? -4.795 -5.692 -1.144 1.00 94.31 80 LEU A O 1
ATOM 659 N N . HIS A 1 81 ? -2.913 -6.912 -0.869 1.00 94.12 81 HIS A N 1
ATOM 660 C CA . HIS A 1 81 ? -2.416 -6.281 0.350 1.00 94.12 81 HIS A CA 1
ATOM 661 C C . HIS A 1 81 ? -1.021 -5.719 0.112 1.00 94.12 81 HIS A C 1
ATOM 663 O O . HIS A 1 81 ? -0.152 -6.397 -0.442 1.00 94.12 81 HIS A O 1
ATOM 669 N N . VAL A 1 82 ? -0.809 -4.499 0.585 1.00 93.25 82 VAL A N 1
ATOM 670 C CA . VAL A 1 82 ? 0.477 -3.812 0.641 1.00 93.25 82 VAL A CA 1
ATOM 671 C C . VAL A 1 82 ? 0.779 -3.552 2.110 1.00 93.25 82 VAL A C 1
ATOM 673 O O . VAL A 1 82 ? -0.017 -2.927 2.813 1.00 93.25 82 VAL A O 1
ATOM 676 N N . VAL A 1 83 ? 1.914 -4.060 2.582 1.00 91.88 83 VAL A N 1
ATOM 677 C CA . VAL A 1 83 ? 2.370 -3.861 3.959 1.00 91.88 83 VAL A CA 1
ATOM 678 C C . VAL A 1 83 ? 3.508 -2.867 3.950 1.00 91.88 83 VAL A C 1
ATOM 680 O O . VAL A 1 83 ? 4.500 -3.066 3.245 1.00 91.88 83 VAL A O 1
ATOM 683 N N . CYS A 1 84 ? 3.379 -1.825 4.756 1.00 91.12 84 CYS A N 1
ATOM 684 C CA . CYS A 1 84 ? 4.426 -0.844 4.938 1.00 91.12 84 CYS A CA 1
ATOM 685 C C . CYS A 1 84 ? 4.644 -0.522 6.412 1.00 91.12 84 CYS A C 1
ATOM 687 O O . CYS A 1 84 ? 3.785 -0.740 7.273 1.00 91.12 84 CYS A O 1
ATOM 689 N N . THR A 1 85 ? 5.819 0.012 6.694 1.00 89.81 85 THR A N 1
ATOM 690 C CA . THR A 1 85 ? 6.144 0.581 7.992 1.00 89.81 85 THR A CA 1
ATOM 691 C C . THR A 1 85 ? 5.375 1.899 8.212 1.00 89.81 85 THR A C 1
ATOM 693 O O . THR A 1 85 ? 4.825 2.474 7.259 1.00 89.81 85 THR A O 1
ATOM 696 N N . PRO A 1 86 ? 5.283 2.405 9.455 1.00 84.81 86 PRO A N 1
ATOM 697 C CA . PRO A 1 86 ? 4.646 3.695 9.745 1.00 84.81 86 PRO A CA 1
ATOM 698 C C . PRO A 1 86 ? 5.286 4.900 9.032 1.00 84.81 86 PRO A C 1
ATOM 700 O O . PRO A 1 86 ? 4.607 5.896 8.785 1.00 84.81 86 PRO A O 1
ATOM 703 N N . ASP A 1 87 ? 6.563 4.798 8.685 1.00 85.56 87 ASP A N 1
ATOM 704 C CA . ASP A 1 87 ? 7.383 5.778 7.964 1.00 85.56 87 ASP A CA 1
ATOM 705 C C . ASP A 1 87 ? 7.285 5.663 6.430 1.00 85.56 87 ASP A C 1
ATOM 707 O O . ASP A 1 87 ? 7.844 6.492 5.722 1.00 85.56 87 ASP A O 1
ATOM 711 N N . GLY A 1 88 ? 6.521 4.697 5.902 1.00 86.75 88 GLY A N 1
ATOM 712 C CA . GLY A 1 88 ? 6.203 4.612 4.470 1.00 86.75 88 GLY A CA 1
ATOM 713 C C . GLY A 1 88 ? 7.066 3.637 3.665 1.00 86.75 88 GLY A C 1
ATOM 714 O O . GLY A 1 88 ? 6.875 3.513 2.455 1.00 86.75 88 GLY A O 1
ATOM 715 N N . VAL A 1 89 ? 7.962 2.875 4.295 1.00 90.69 89 VAL A N 1
ATOM 716 C CA . VAL A 1 89 ? 8.738 1.841 3.596 1.00 90.69 89 VAL A CA 1
ATOM 717 C C . VAL A 1 89 ? 7.844 0.641 3.305 1.00 90.69 89 VAL A C 1
ATOM 719 O O . VAL A 1 89 ? 7.311 0.001 4.213 1.00 90.69 89 VAL A O 1
ATOM 722 N N . VAL A 1 90 ? 7.670 0.309 2.028 1.00 91.06 90 VAL A N 1
ATOM 723 C CA . VAL A 1 90 ? 6.873 -0.833 1.582 1.00 91.06 90 VAL A CA 1
ATOM 724 C C . VAL A 1 90 ? 7.707 -2.108 1.695 1.00 91.06 90 VAL A C 1
ATOM 726 O O . VAL A 1 90 ? 8.695 -2.314 0.985 1.00 91.06 90 VAL A O 1
ATOM 729 N N . LEU A 1 91 ? 7.277 -2.984 2.601 1.00 90.06 91 LEU A N 1
ATOM 730 C CA . LEU A 1 91 ? 7.985 -4.208 2.963 1.00 90.06 91 LEU A CA 1
ATOM 731 C C . LEU A 1 91 ? 7.640 -5.359 2.019 1.00 90.06 91 LEU A C 1
ATOM 733 O O . LEU A 1 91 ? 8.516 -6.077 1.549 1.00 90.06 91 LEU A O 1
ATOM 737 N N . THR A 1 92 ? 6.350 -5.571 1.760 1.00 91.25 92 THR A N 1
ATOM 738 C CA . THR A 1 92 ? 5.890 -6.707 0.956 1.00 91.25 92 THR A CA 1
ATOM 739 C C . THR A 1 92 ? 4.509 -6.454 0.371 1.00 91.25 92 THR A C 1
ATOM 741 O O . THR A 1 92 ? 3.699 -5.700 0.911 1.00 91.25 92 THR A O 1
ATOM 744 N N . VAL A 1 93 ? 4.224 -7.183 -0.706 1.00 92.69 93 VAL A N 1
ATOM 745 C CA . VAL A 1 93 ? 2.893 -7.303 -1.299 1.00 92.69 93 VAL A CA 1
ATOM 746 C C . VAL A 1 93 ? 2.483 -8.760 -1.368 1.00 92.69 93 VAL A C 1
ATOM 748 O O . VAL A 1 93 ? 3.309 -9.646 -1.613 1.00 92.69 93 VAL A O 1
ATOM 751 N N . TYR A 1 94 ? 1.207 -9.023 -1.132 1.00 91.94 94 TYR A N 1
ATOM 752 C CA . TYR A 1 94 ? 0.646 -10.361 -1.257 1.00 91.94 94 TYR A CA 1
ATOM 753 C C . TYR A 1 94 ? -0.835 -10.298 -1.593 1.00 91.94 94 TYR A C 1
ATOM 755 O O . TYR A 1 94 ? -1.505 -9.299 -1.342 1.00 91.94 94 TYR A O 1
ATOM 763 N N . ARG A 1 95 ? -1.353 -11.390 -2.153 1.00 89.75 95 ARG A N 1
ATOM 764 C CA . ARG A 1 95 ? -2.777 -11.536 -2.418 1.00 89.75 95 ARG A CA 1
ATOM 765 C C . ARG A 1 95 ? -3.380 -12.520 -1.426 1.00 89.75 95 ARG A C 1
ATOM 767 O O . ARG A 1 95 ? -2.968 -13.673 -1.382 1.00 89.75 95 ARG A O 1
ATOM 774 N N . ASN A 1 96 ? -4.339 -12.056 -0.640 1.00 89.62 96 ASN A N 1
ATOM 775 C CA . ASN A 1 96 ? -5.164 -12.869 0.235 1.00 89.62 96 ASN A CA 1
ATOM 776 C C . ASN A 1 96 ? -6.589 -12.300 0.264 1.00 89.62 96 ASN A C 1
ATOM 778 O O . ASN A 1 96 ? -6.794 -11.125 0.562 1.00 89.62 96 ASN A O 1
ATOM 782 N N . ARG A 1 97 ? -7.586 -13.129 -0.050 1.00 86.62 97 ARG A N 1
ATOM 783 C CA . ARG A 1 97 ? -9.003 -12.732 0.022 1.00 86.62 97 ARG A CA 1
ATOM 784 C C . ARG A 1 97 ? -9.604 -12.953 1.405 1.00 86.62 97 ARG A C 1
ATOM 786 O O . ARG A 1 97 ? -10.723 -12.508 1.647 1.00 86.62 97 ARG A O 1
ATOM 793 N N . ASP A 1 98 ? -8.871 -13.610 2.297 1.00 84.50 98 ASP A N 1
ATOM 794 C CA . ASP A 1 98 ? -9.226 -13.684 3.699 1.00 84.50 98 ASP A CA 1
ATOM 795 C C . ASP A 1 98 ? -8.641 -12.484 4.459 1.00 84.50 98 ASP A C 1
ATOM 797 O O . ASP A 1 98 ? -7.428 -12.305 4.564 1.00 84.50 98 ASP A O 1
ATOM 801 N N . PHE A 1 99 ? -9.534 -11.645 4.979 1.00 79.62 99 PHE A N 1
ATOM 802 C CA . PHE A 1 99 ? -9.198 -10.459 5.768 1.00 79.62 99 PHE A CA 1
ATOM 803 C C . PHE A 1 99 ? -9.319 -10.720 7.279 1.00 79.62 99 PHE A C 1
ATOM 805 O O . PHE A 1 99 ? -9.129 -9.795 8.068 1.00 79.62 99 PHE A O 1
ATOM 812 N N . SER A 1 100 ? -9.646 -11.951 7.700 1.00 76.25 100 SER A N 1
ATOM 813 C CA . SER A 1 100 ? -9.743 -12.345 9.113 1.00 76.25 100 SER A CA 1
ATOM 814 C C . SER A 1 100 ? -8.431 -12.101 9.864 1.00 76.25 100 SER A C 1
ATOM 816 O O . SER A 1 100 ? -8.449 -11.608 10.989 1.00 76.25 100 SER A O 1
ATOM 818 N N . VAL A 1 101 ? -7.303 -12.320 9.183 1.00 69.06 101 VAL A N 1
ATOM 819 C CA . VAL A 1 101 ? -5.933 -12.116 9.684 1.00 69.06 101 VAL A CA 1
ATOM 820 C C . VAL A 1 101 ? -5.582 -10.656 9.990 1.00 69.06 101 VAL A C 1
ATOM 822 O O . VAL A 1 101 ? -4.554 -10.397 10.610 1.00 69.06 101 VAL A O 1
ATOM 825 N N . LEU A 1 102 ? -6.410 -9.697 9.554 1.00 70.69 102 LEU A N 1
ATOM 826 C CA . LEU A 1 102 ? -6.233 -8.268 9.836 1.00 70.69 102 LEU A CA 1
ATOM 827 C C . LEU A 1 102 ? -7.014 -7.795 11.071 1.00 70.69 102 LEU A C 1
ATOM 829 O O . LEU A 1 102 ? -7.026 -6.598 11.358 1.00 70.69 102 LEU A O 1
ATOM 833 N N . ARG A 1 103 ? -7.697 -8.696 11.786 1.00 63.12 103 ARG A N 1
ATOM 834 C CA . ARG A 1 103 ? -8.333 -8.374 13.068 1.00 63.12 103 ARG A CA 1
ATOM 835 C C . ARG A 1 103 ? -7.260 -8.425 14.159 1.00 63.12 103 ARG A C 1
ATOM 837 O O . ARG A 1 103 ? -6.738 -9.498 14.448 1.00 63.12 103 ARG A O 1
ATOM 844 N N . ALA A 1 104 ? -6.894 -7.251 14.669 1.00 53.34 104 ALA A N 1
ATOM 845 C CA . ALA A 1 104 ? -6.220 -7.106 15.956 1.00 53.34 104 ALA A CA 1
ATOM 846 C C . ALA A 1 104 ? -7.253 -7.222 17.081 1.00 53.34 104 ALA A C 1
ATOM 848 O O . ALA A 1 104 ? -8.404 -6.779 16.844 1.00 53.34 104 ALA A O 1
#

Sequence (104 aa):
MPAISWTIRRSHQPSFDGTYTGTDHLWQRMSGRSVAPADVERVLHFGRVTHVRGARHFSVGRREIRRYRRQADLSRLDGLHVVCTPDGVVLTVYRNRDFSVLRA

Radius of gyration: 12.74 Å; chains: 1; bounding box: 36×27×28 Å

Secondary structure (DSSP, 8-state):
-PPPEEEE--SSSS---EEEEE-HHHHHHHHTTT--HHHHHHHHHHSEEEEETTEEEEEE-HHHHHHHTTT---GGGTTEEEEE-TTSEEEEEEE-S--GGG--

Foldseek 3Di:
DDWDKAQEAEPDPPTPGDIATEDPQAVVQCVVAVHDPVLVNCLVHQFDWAQDPQKIKRADAPVSCVVCVVPDRCVVRHQKIWIDHPNRYTDYIDGDNDCVVRDD

pLDDT: mean 84.98, std 10.67, range [45.94, 94.31]